Protein AF-D6X8E6-F1 (afdb_monomer_lite)

Structure (mmCIF, N/CA/C/O backbone):
data_AF-D6X8E6-F1
#
_entry.id   AF-D6X8E6-F1
#
loop_
_atom_site.group_PDB
_atom_site.id
_atom_site.type_symbol
_atom_site.label_atom_id
_atom_site.label_alt_id
_atom_site.label_comp_id
_atom_site.label_asym_id
_atom_site.label_entity_id
_atom_site.label_seq_id
_atom_site.pdbx_PDB_ins_code
_atom_site.Cartn_x
_atom_site.Cartn_y
_atom_site.Cartn_z
_atom_site.occupancy
_atom_site.B_iso_or_equiv
_atom_site.auth_seq_id
_atom_site.auth_comp_id
_atom_site.auth_asym_id
_atom_site.auth_atom_id
_atom_site.pdbx_PDB_model_num
ATOM 1 N N . MET A 1 1 ? -16.111 -10.697 -2.466 1.00 49.94 1 MET A N 1
ATOM 2 C CA . MET A 1 1 ? -15.351 -11.047 -1.240 1.00 49.94 1 MET A CA 1
ATOM 3 C C . MET A 1 1 ? -14.863 -9.786 -0.506 1.00 49.94 1 MET A C 1
ATOM 5 O O . MET A 1 1 ? -13.698 -9.682 -0.156 1.00 49.94 1 MET A O 1
ATOM 9 N N . THR A 1 2 ? -15.732 -8.801 -0.262 1.00 59.00 2 THR A N 1
ATOM 10 C CA . THR A 1 2 ? -15.338 -7.457 0.224 1.00 59.00 2 THR A CA 1
ATOM 11 C C . THR A 1 2 ? -15.448 -7.271 1.744 1.00 59.00 2 THR A C 1
ATOM 13 O O . THR A 1 2 ? -14.934 -6.287 2.274 1.00 59.00 2 THR A O 1
ATOM 16 N N . GLY A 1 3 ? -16.071 -8.213 2.465 1.00 61.91 3 GLY A N 1
ATOM 17 C CA . GLY A 1 3 ? -16.239 -8.131 3.923 1.00 61.91 3 GLY A CA 1
ATOM 18 C C . GLY A 1 3 ? -14.925 -8.245 4.702 1.00 61.91 3 GLY A C 1
ATOM 19 O O . GLY A 1 3 ? -14.715 -7.508 5.658 1.00 61.91 3 GLY A O 1
ATOM 20 N N . LEU A 1 4 ? -13.998 -9.095 4.243 1.00 70.56 4 LEU A N 1
ATOM 21 C CA . LEU A 1 4 ? -12.715 -9.309 4.924 1.00 70.56 4 LEU A CA 1
ATOM 22 C C . LEU A 1 4 ? -11.802 -8.075 4.868 1.00 70.56 4 LEU A C 1
ATOM 24 O O . LEU A 1 4 ? -11.149 -7.761 5.857 1.00 70.56 4 LEU A O 1
ATOM 28 N N . GLY A 1 5 ? -11.785 -7.341 3.749 1.00 75.19 5 GLY A N 1
ATOM 29 C CA . GLY A 1 5 ? -10.914 -6.171 3.581 1.00 75.19 5 GLY A CA 1
ATOM 30 C C . GLY A 1 5 ? -11.196 -5.060 4.597 1.00 75.19 5 GLY A C 1
ATOM 31 O O . GLY A 1 5 ? -10.270 -4.514 5.189 1.00 75.19 5 GLY A O 1
ATOM 32 N N . HIS A 1 6 ? -12.472 -4.780 4.871 1.00 81.81 6 HIS A N 1
ATOM 33 C CA . HIS A 1 6 ? -12.871 -3.754 5.839 1.00 81.81 6 HIS A CA 1
ATOM 34 C C . HIS A 1 6 ? -12.541 -4.160 7.280 1.00 81.81 6 HIS A C 1
ATOM 36 O O . HIS A 1 6 ? -12.015 -3.351 8.043 1.00 81.81 6 HIS A O 1
ATOM 42 N N . THR A 1 7 ? -12.796 -5.420 7.648 1.00 84.56 7 THR A N 1
ATOM 43 C CA . THR A 1 7 ? -12.470 -5.947 8.982 1.00 84.56 7 THR A CA 1
ATOM 44 C C . THR A 1 7 ? -10.962 -5.968 9.232 1.00 84.56 7 THR A C 1
ATOM 46 O O . THR A 1 7 ? -10.512 -5.592 10.315 1.00 84.56 7 THR A O 1
ATOM 49 N N . LEU A 1 8 ? -10.168 -6.347 8.228 1.00 85.69 8 LEU A N 1
ATOM 50 C CA . LEU A 1 8 ? -8.708 -6.327 8.321 1.00 85.69 8 LEU A CA 1
ATOM 51 C C . LEU A 1 8 ? -8.174 -4.901 8.482 1.00 85.69 8 LEU A C 1
ATOM 53 O O . LEU A 1 8 ? -7.386 -4.651 9.391 1.00 85.69 8 LEU A O 1
ATOM 57 N N . LEU A 1 9 ? -8.646 -3.948 7.672 1.00 86.19 9 LEU A N 1
ATOM 58 C CA . LEU A 1 9 ? -8.267 -2.539 7.817 1.00 86.19 9 LEU A CA 1
ATOM 59 C C . LEU A 1 9 ? -8.621 -1.983 9.201 1.00 86.19 9 LEU A C 1
ATOM 61 O O . LEU A 1 9 ? -7.834 -1.237 9.784 1.00 86.19 9 LEU A O 1
ATOM 65 N N . ALA A 1 10 ? -9.783 -2.354 9.745 1.00 87.38 10 ALA A N 1
ATOM 66 C CA . ALA A 1 10 ? -10.183 -1.954 11.089 1.00 87.38 10 ALA A CA 1
ATOM 67 C C . ALA A 1 10 ? -9.218 -2.501 12.154 1.00 87.38 10 ALA A C 1
ATOM 69 O O . ALA A 1 10 ? -8.769 -1.746 13.014 1.00 87.38 10 ALA A O 1
ATOM 70 N N . SER A 1 11 ? -8.836 -3.779 12.055 1.00 86.56 11 SER A N 1
ATOM 71 C CA . SER A 1 11 ? -7.869 -4.405 12.965 1.00 86.56 11 SER A CA 1
ATOM 72 C C . SER A 1 11 ? -6.487 -3.743 12.899 1.00 86.56 11 SER A C 1
ATOM 74 O O . SER A 1 11 ? -5.907 -3.420 13.939 1.00 86.56 11 SER A O 1
ATOM 76 N N . VAL A 1 12 ? -5.986 -3.463 11.691 1.00 87.00 12 VAL A N 1
ATOM 77 C CA . VAL A 1 12 ? -4.711 -2.755 11.490 1.00 87.00 12 VAL A CA 1
ATOM 78 C C . VAL A 1 12 ? -4.762 -1.366 12.123 1.00 87.00 12 VAL A C 1
ATOM 80 O O . VAL A 1 12 ? -3.857 -1.000 12.872 1.00 87.00 12 VAL A O 1
ATOM 83 N N . ARG A 1 13 ? -5.844 -0.610 11.899 1.00 84.88 13 ARG A N 1
ATOM 84 C CA . ARG A 1 13 ? -6.032 0.721 12.490 1.00 84.88 13 ARG A CA 1
ATOM 85 C C . ARG A 1 13 ? -5.987 0.682 14.015 1.00 84.88 13 ARG A C 1
ATOM 87 O O . ARG A 1 13 ? -5.300 1.502 14.620 1.00 84.88 13 ARG A O 1
ATOM 94 N N . THR A 1 14 ? -6.663 -0.287 14.633 1.00 86.19 14 THR A N 1
ATOM 95 C CA . THR A 1 14 ? -6.627 -0.473 16.089 1.00 86.19 14 THR A CA 1
ATOM 96 C C . THR A 1 14 ? -5.200 -0.669 16.600 1.00 86.19 14 THR A C 1
ATOM 98 O O . THR A 1 14 ? -4.835 -0.057 17.599 1.00 86.19 14 THR A O 1
ATOM 101 N N . GLN A 1 15 ? -4.376 -1.479 15.929 1.00 88.25 15 GLN A N 1
ATOM 102 C CA . GLN A 1 15 ? -2.989 -1.693 16.355 1.00 88.25 15 GLN A CA 1
ATOM 103 C C . GLN A 1 15 ? -2.127 -0.435 16.175 1.00 88.25 15 GLN A C 1
ATOM 105 O O . GLN A 1 15 ? -1.411 -0.042 17.096 1.00 88.25 15 GLN A O 1
ATOM 110 N N . VAL A 1 16 ? -2.232 0.230 15.020 1.00 85.00 16 VAL A N 1
ATOM 111 C CA . VAL A 1 16 ? -1.458 1.444 14.707 1.00 85.00 16 VAL A CA 1
ATOM 112 C C . VAL A 1 16 ? -1.731 2.548 15.729 1.00 85.00 16 VA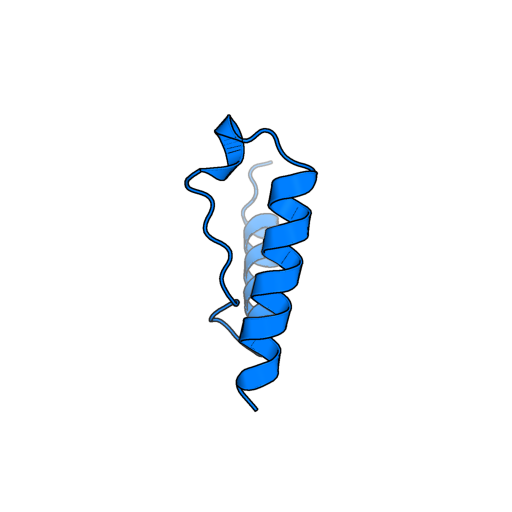L A C 1
ATOM 114 O O . VAL A 1 16 ? -0.791 3.161 16.235 1.00 85.00 16 VAL A O 1
ATOM 117 N N . TYR A 1 17 ? -2.998 2.754 16.096 1.00 82.94 17 TYR A N 1
ATOM 118 C CA . TYR A 1 17 ? -3.384 3.746 17.103 1.00 82.94 17 TYR A CA 1
ATOM 119 C C . TYR A 1 17 ? -2.913 3.399 18.519 1.00 82.94 17 TYR A C 1
ATOM 121 O O . TYR A 1 17 ? -2.707 4.304 19.320 1.00 82.94 17 TYR A O 1
ATOM 129 N N . ARG A 1 18 ? -2.715 2.115 18.846 1.00 81.62 18 ARG A N 1
ATOM 130 C CA . ARG A 1 18 ? -2.193 1.700 20.161 1.00 81.62 18 ARG A CA 1
ATOM 131 C C . ARG A 1 18 ? -0.684 1.884 20.295 1.00 81.62 18 ARG A C 1
ATOM 133 O O . ARG A 1 18 ? -0.211 2.101 21.404 1.00 81.62 18 ARG A O 1
ATOM 140 N N . GLN A 1 19 ? 0.063 1.751 19.201 1.00 81.50 19 GLN A N 1
ATOM 141 C CA . GLN A 1 19 ? 1.531 1.811 19.213 1.00 81.50 19 GLN A CA 1
ATOM 142 C C . GLN A 1 19 ? 2.093 3.207 18.927 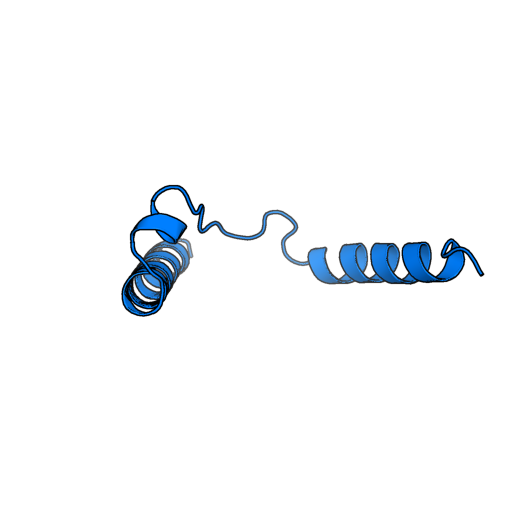1.00 81.50 19 GLN A C 1
ATOM 144 O O . GLN A 1 19 ? 3.244 3.480 19.257 1.00 81.50 19 GLN A O 1
ATOM 149 N N . SER A 1 20 ? 1.300 4.091 18.321 1.00 81.00 20 SER A N 1
ATOM 150 C CA . SER A 1 20 ? 1.755 5.408 17.873 1.00 81.00 20 SER A CA 1
ATOM 151 C C . SER A 1 20 ? 1.207 6.527 18.758 1.00 81.00 20 SER A C 1
ATOM 153 O O . SER A 1 20 ? 0.079 6.452 19.241 1.00 81.00 20 SER A O 1
ATOM 155 N N . LEU A 1 21 ? 1.981 7.604 18.934 1.00 71.94 21 LEU A N 1
ATOM 156 C CA . LEU A 1 21 ? 1.521 8.786 19.665 1.00 71.94 21 LEU A CA 1
ATOM 157 C C . LEU A 1 21 ? 0.268 9.381 18.980 1.00 71.94 21 LEU A C 1
ATOM 159 O O . LEU A 1 21 ? 0.274 9.548 17.754 1.00 71.94 21 LEU A O 1
ATOM 163 N N . PRO A 1 22 ? -0.786 9.758 19.732 1.00 64.06 22 PRO A N 1
ATOM 164 C CA . PRO A 1 22 ? -2.033 10.288 19.165 1.00 64.06 22 PRO A CA 1
ATOM 165 C C . PRO A 1 22 ? -1.832 11.508 18.249 1.00 64.06 22 PRO A C 1
ATOM 167 O O . PRO A 1 22 ? -2.554 11.684 17.272 1.00 64.06 22 PRO A O 1
ATOM 170 N N . LEU A 1 23 ? -0.800 12.316 18.521 1.00 57.12 23 LEU A N 1
ATOM 171 C CA . LEU A 1 23 ? -0.434 13.494 17.725 1.00 57.12 23 LEU A CA 1
ATOM 172 C C . LEU A 1 23 ? 0.084 13.156 16.315 1.00 57.12 23 LEU A C 1
ATOM 174 O O . LEU A 1 23 ? -0.038 13.984 15.419 1.00 57.12 23 LEU A O 1
ATOM 178 N N . ALA A 1 24 ? 0.628 11.955 16.096 1.00 65.00 24 ALA A N 1
ATOM 179 C CA . ALA A 1 24 ? 1.148 11.523 14.796 1.00 65.00 24 ALA A CA 1
ATOM 180 C C . ALA A 1 24 ? 0.100 10.788 13.936 1.00 65.00 24 ALA A C 1
ATOM 182 O O . ALA A 1 24 ? 0.278 10.647 12.730 1.00 65.00 24 ALA A O 1
ATOM 183 N N . THR A 1 25 ? -0.995 10.309 14.539 1.00 67.25 25 THR A N 1
ATOM 184 C CA . THR A 1 25 ? -1.979 9.433 13.873 1.00 67.25 25 THR A CA 1
ATOM 185 C C . THR A 1 25 ? -3.310 10.100 13.537 1.00 67.25 25 THR A C 1
ATOM 187 O O . THR A 1 25 ? -4.109 9.504 12.814 1.00 67.25 25 THR A O 1
ATOM 190 N N . GLY A 1 26 ? -3.539 11.339 13.987 1.00 70.38 26 GLY A N 1
ATOM 191 C CA . GLY A 1 26 ? -4.810 12.052 13.802 1.00 70.38 26 GLY A CA 1
ATOM 192 C C . GLY A 1 26 ? -5.255 12.251 12.345 1.00 70.38 26 GLY A C 1
ATOM 193 O O . GLY A 1 26 ? -6.450 12.357 12.098 1.00 70.38 26 GLY A O 1
ATOM 194 N N . ASN A 1 27 ? -4.327 12.252 11.379 1.00 75.38 27 ASN A N 1
ATOM 195 C CA . ASN A 1 27 ? -4.630 12.374 9.946 1.00 75.38 27 ASN A CA 1
ATOM 196 C C . ASN A 1 27 ? -3.915 11.311 9.090 1.00 75.38 27 ASN A C 1
ATOM 198 O O . ASN A 1 27 ? -3.560 11.571 7.944 1.00 75.38 27 ASN A O 1
ATOM 202 N N . LEU A 1 28 ? -3.632 10.129 9.649 1.00 84.50 28 LEU A N 1
ATOM 203 C CA . LEU A 1 28 ? -2.948 9.062 8.914 1.00 84.50 28 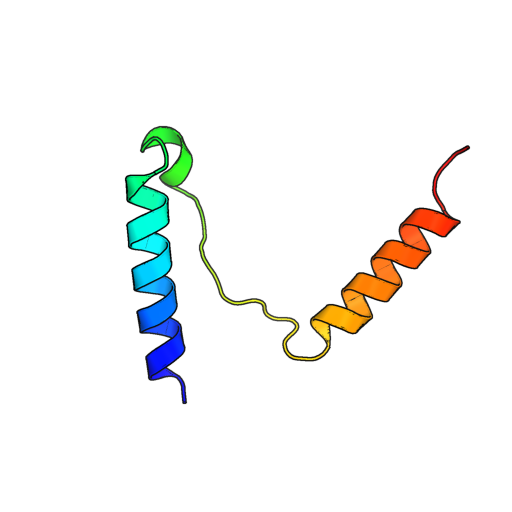LEU A CA 1
ATOM 204 C C . LEU A 1 28 ? -3.962 8.200 8.132 1.00 84.50 28 LEU A C 1
ATOM 206 O O . LEU A 1 28 ? -4.711 7.442 8.761 1.00 84.50 28 LEU A O 1
ATOM 210 N N . PRO A 1 29 ? -3.999 8.260 6.785 1.00 83.56 29 PRO A N 1
ATOM 211 C CA . PRO A 1 29 ? -4.864 7.392 5.996 1.00 83.56 29 PRO A CA 1
ATOM 212 C C . PRO A 1 29 ? -4.321 5.956 5.966 1.00 83.56 29 PRO A C 1
ATOM 214 O O . PRO A 1 29 ? -3.152 5.721 5.668 1.00 83.56 29 PRO A O 1
ATOM 217 N N . ILE A 1 30 ? -5.193 4.981 6.233 1.00 85.25 30 ILE A N 1
ATOM 218 C CA . ILE A 1 30 ? -4.911 3.547 6.064 1.00 85.25 30 ILE A CA 1
ATOM 219 C C . ILE A 1 30 ? -5.875 3.022 5.000 1.00 85.25 30 ILE A C 1
ATOM 221 O O . ILE A 1 30 ? -7.078 2.914 5.256 1.00 85.25 30 ILE A O 1
ATOM 225 N N . VAL A 1 31 ? -5.348 2.729 3.812 1.00 88.31 31 VAL A N 1
ATOM 226 C CA . VAL A 1 31 ? -6.114 2.358 2.611 1.00 88.31 31 VAL A CA 1
ATOM 227 C C . VAL A 1 31 ? -5.553 1.089 1.971 1.00 88.31 31 VAL A C 1
ATOM 229 O O . VAL A 1 31 ? -4.428 0.680 2.258 1.00 88.31 31 VAL A O 1
ATOM 232 N N . LEU A 1 32 ? -6.342 0.449 1.107 1.00 88.69 32 LEU A N 1
ATOM 233 C CA . LEU A 1 32 ? -5.859 -0.658 0.281 1.00 88.69 32 LEU A CA 1
ATOM 234 C C . LEU A 1 32 ? -5.066 -0.120 -0.911 1.00 88.69 32 LEU A C 1
ATOM 236 O O . LEU A 1 32 ? -5.381 0.941 -1.442 1.00 88.69 32 LEU A O 1
ATOM 240 N N . GLY A 1 33 ? -4.057 -0.878 -1.342 1.00 88.62 33 GLY A N 1
ATOM 241 C CA . GLY A 1 33 ? -3.304 -0.559 -2.550 1.00 88.62 33 GLY A CA 1
ATOM 242 C C . GLY A 1 33 ? -4.173 -0.675 -3.802 1.00 88.62 33 GLY A C 1
ATOM 243 O O . GLY A 1 33 ? -4.892 -1.657 -3.979 1.00 88.62 33 GLY A O 1
ATOM 244 N N . GLU A 1 34 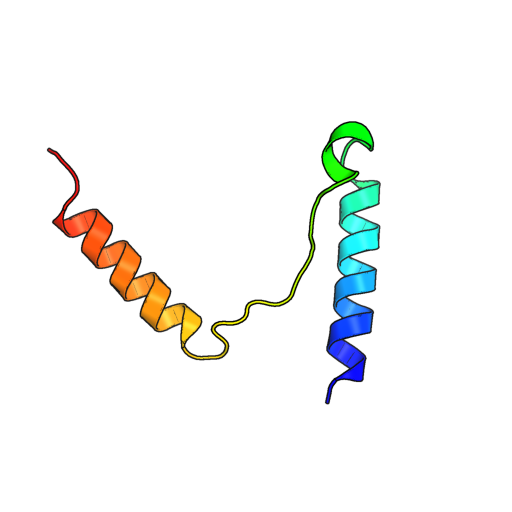? -4.076 0.316 -4.683 1.00 91.19 34 GLU A N 1
ATOM 245 C CA . GLU A 1 34 ? -4.936 0.430 -5.870 1.00 91.19 34 GLU A CA 1
ATOM 246 C C . GLU A 1 34 ? -4.398 -0.348 -7.080 1.00 91.19 34 GLU A C 1
ATOM 248 O O . GLU A 1 34 ? -5.160 -0.787 -7.935 1.00 91.19 34 GLU A O 1
ATOM 253 N N . LEU A 1 35 ? -3.081 -0.574 -7.132 1.00 91.12 35 LEU A N 1
ATOM 254 C CA . LEU A 1 35 ? -2.392 -1.213 -8.263 1.00 91.12 35 LEU A CA 1
ATOM 255 C C . LEU A 1 35 ? -2.640 -2.728 -8.370 1.00 91.12 35 LEU A C 1
ATOM 257 O O . LEU A 1 35 ? -2.282 -3.346 -9.371 1.00 91.12 35 LEU A O 1
ATOM 261 N N . GLY A 1 36 ? -3.246 -3.342 -7.352 1.00 90.44 36 GLY A N 1
ATOM 262 C CA . GLY A 1 36 ? -3.641 -4.747 -7.393 1.00 90.44 36 GLY A CA 1
ATOM 263 C C . GLY A 1 36 ? -2.484 -5.703 -7.745 1.00 90.44 36 GLY A C 1
ATOM 264 O O . GLY A 1 36 ? -1.352 -5.494 -7.302 1.00 90.44 36 GLY A O 1
ATOM 265 N N . PRO A 1 37 ? -2.734 -6.764 -8.537 1.00 94.19 37 PRO A N 1
ATOM 266 C CA . PRO A 1 37 ? -1.729 -7.789 -8.836 1.00 94.19 37 PRO A CA 1
ATOM 267 C C . PRO A 1 37 ? -0.483 -7.289 -9.582 1.00 94.19 37 PRO A C 1
ATOM 269 O O . PRO A 1 37 ? 0.570 -7.917 -9.497 1.00 94.19 37 PRO A O 1
ATOM 272 N N . THR A 1 38 ? -0.571 -6.173 -10.314 1.00 95.75 38 THR A N 1
ATOM 273 C CA . THR A 1 38 ? 0.554 -5.643 -11.106 1.00 95.75 38 THR A CA 1
ATOM 274 C C . THR A 1 38 ? 1.492 -4.752 -10.295 1.00 95.75 38 THR A C 1
ATOM 276 O O . THR A 1 38 ? 2.582 -4.431 -10.773 1.00 95.75 38 THR A O 1
ATOM 279 N N . ALA A 1 39 ? 1.123 -4.404 -9.055 1.00 95.19 39 ALA A N 1
ATOM 280 C CA . ALA A 1 39 ? 1.900 -3.534 -8.174 1.00 95.19 39 ALA A CA 1
ATOM 281 C C . ALA A 1 39 ? 3.370 -3.966 -8.046 1.00 95.19 39 ALA A C 1
ATOM 283 O O . ALA A 1 39 ? 4.266 -3.123 -8.059 1.00 95.19 39 ALA A O 1
ATOM 284 N N . GLY A 1 40 ? 3.628 -5.278 -7.984 1.00 94.38 40 GLY A N 1
ATOM 285 C CA . GLY A 1 40 ? 4.985 -5.818 -7.883 1.00 94.38 40 GLY A CA 1
ATOM 286 C C . GLY A 1 40 ? 5.844 -5.532 -9.116 1.00 94.38 40 GLY A C 1
ATOM 287 O O . GLY A 1 40 ? 6.983 -5.091 -8.984 1.00 94.38 40 GLY A O 1
ATOM 288 N N . VAL A 1 41 ? 5.292 -5.722 -10.319 1.00 97.50 41 VAL A N 1
ATOM 289 C CA . VAL A 1 41 ? 6.015 -5.479 -11.580 1.00 97.50 41 VAL A CA 1
ATOM 290 C C . VAL A 1 41 ? 6.287 -3.986 -11.767 1.00 97.50 41 VAL A C 1
ATOM 292 O O . VAL A 1 41 ? 7.392 -3.603 -12.146 1.00 97.50 41 VAL A O 1
ATOM 295 N N . ILE A 1 42 ? 5.309 -3.137 -11.439 1.00 97.25 42 ILE A N 1
ATOM 296 C CA . ILE A 1 42 ? 5.453 -1.676 -11.503 1.00 97.25 42 ILE A CA 1
ATOM 297 C C . ILE A 1 42 ? 6.539 -1.199 -10.529 1.00 97.25 42 ILE A C 1
ATOM 299 O O . ILE A 1 42 ? 7.409 -0.416 -10.911 1.00 97.25 42 ILE A O 1
ATOM 303 N N . GLY A 1 43 ? 6.536 -1.711 -9.294 1.00 95.50 43 GLY A N 1
ATOM 304 C CA . GLY A 1 43 ? 7.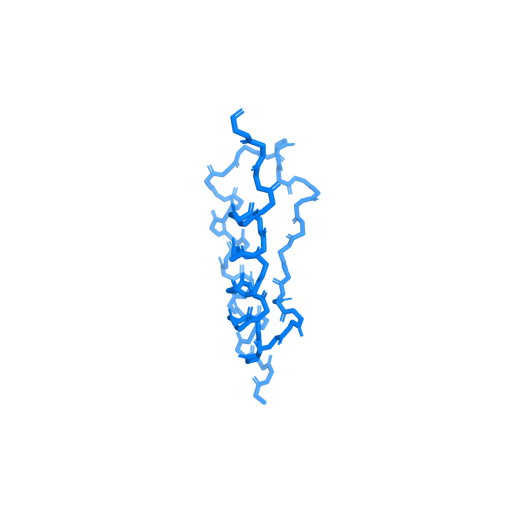576 -1.420 -8.308 1.00 95.50 43 GLY A CA 1
ATOM 305 C C . GLY A 1 43 ?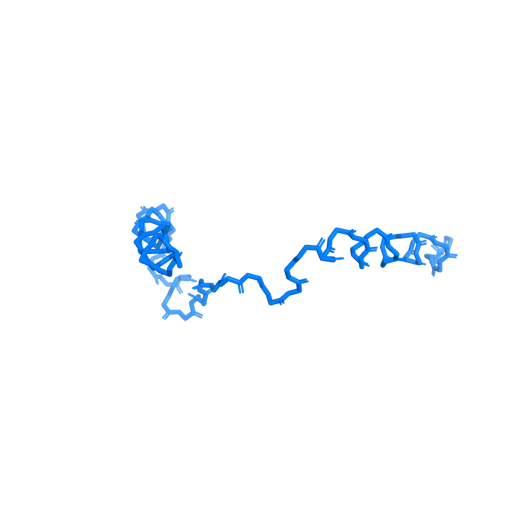 8.964 -1.865 -8.772 1.00 95.50 43 GLY A C 1
ATOM 306 O O . GLY A 1 43 ? 9.914 -1.094 -8.677 1.00 95.50 43 GLY A O 1
ATOM 307 N N . ALA A 1 44 ? 9.084 -3.065 -9.345 1.00 97.50 44 ALA A N 1
ATOM 308 C CA . ALA A 1 44 ? 10.352 -3.564 -9.876 1.00 97.50 44 ALA A CA 1
ATOM 309 C C . ALA A 1 44 ? 10.896 -2.677 -11.007 1.00 97.50 44 ALA A C 1
ATOM 311 O O . ALA A 1 44 ? 12.067 -2.301 -10.986 1.00 97.50 44 ALA A O 1
ATOM 312 N N . ALA A 1 45 ? 10.043 -2.279 -11.956 1.00 97.50 45 ALA A N 1
ATOM 313 C CA . ALA A 1 45 ? 10.430 -1.365 -13.027 1.00 97.50 45 ALA A CA 1
ATOM 314 C C . ALA A 1 45 ? 10.898 -0.004 -12.480 1.00 97.50 45 ALA A C 1
ATOM 316 O O . ALA A 1 45 ? 11.905 0.533 -12.947 1.00 97.50 45 ALA A O 1
ATOM 317 N N . ARG A 1 46 ? 10.211 0.530 -11.457 1.00 96.81 46 ARG A N 1
ATOM 318 C CA . ARG A 1 46 ? 10.603 1.768 -10.765 1.00 96.81 46 ARG A CA 1
ATOM 319 C C . ARG A 1 46 ? 11.984 1.631 -10.120 1.00 96.81 46 ARG A C 1
ATOM 321 O O . ARG A 1 46 ? 12.826 2.485 -10.365 1.00 96.81 46 ARG A O 1
ATOM 328 N N . LEU A 1 47 ? 12.228 0.555 -9.366 1.00 97.38 47 LEU A N 1
ATOM 329 C CA . LEU A 1 47 ? 13.507 0.316 -8.687 1.00 97.38 47 LEU A CA 1
ATOM 330 C C . LEU A 1 47 ? 14.674 0.177 -9.668 1.00 97.38 47 LEU A C 1
ATOM 332 O O . LEU A 1 47 ? 15.727 0.771 -9.455 1.00 97.38 47 LEU A O 1
ATOM 336 N N . ILE A 1 48 ? 14.486 -0.576 -10.756 1.00 97.69 48 ILE A N 1
ATOM 337 C CA . ILE A 1 48 ? 15.511 -0.724 -11.798 1.00 97.69 48 ILE A CA 1
ATOM 338 C C . ILE A 1 48 ? 15.803 0.633 -12.439 1.00 97.69 48 ILE A C 1
ATOM 340 O O . ILE A 1 48 ? 16.964 0.989 -12.613 1.00 97.69 48 ILE A O 1
ATOM 344 N N . SER A 1 49 ? 14.763 1.410 -12.750 1.00 97.06 49 SER A N 1
ATOM 345 C CA . SER A 1 49 ? 14.929 2.746 -13.327 1.00 97.06 49 SER A CA 1
ATOM 346 C C . SER A 1 49 ? 15.688 3.675 -12.377 1.00 97.06 49 SER A C 1
ATOM 348 O O . SER A 1 49 ? 16.649 4.309 -12.796 1.00 97.06 49 SER A O 1
ATOM 350 N N . ASP A 1 50 ? 15.309 3.719 -11.097 1.00 96.75 50 ASP A N 1
ATOM 351 C CA . ASP A 1 50 ? 15.992 4.544 -10.094 1.00 96.75 50 ASP A CA 1
ATOM 352 C C . ASP A 1 50 ? 17.468 4.150 -9.946 1.00 96.75 50 ASP A C 1
ATOM 354 O O . ASP A 1 50 ? 18.322 5.021 -9.813 1.00 96.75 50 ASP A O 1
ATOM 358 N N . HIS A 1 51 ? 17.792 2.856 -10.037 1.00 96.00 51 HIS A N 1
ATOM 359 C CA . HIS A 1 51 ? 19.178 2.396 -10.018 1.00 96.00 51 HIS A CA 1
ATOM 360 C C . HIS A 1 51 ? 19.959 2.821 -11.271 1.00 96.00 51 HIS A C 1
ATOM 362 O O . HIS A 1 51 ? 21.078 3.313 -11.152 1.00 96.00 51 HIS A O 1
ATOM 368 N N . LEU A 1 52 ? 19.373 2.668 -12.464 1.00 96.69 52 LEU A N 1
ATOM 369 C CA . LEU A 1 52 ? 20.021 3.029 -13.730 1.00 96.69 52 LEU A CA 1
ATOM 370 C C . LEU A 1 52 ? 20.255 4.538 -13.878 1.00 96.69 52 LEU A C 1
ATOM 372 O O . LEU A 1 52 ? 21.210 4.940 -14.537 1.00 96.69 52 LEU A O 1
ATOM 376 N N . PHE A 1 53 ? 19.388 5.359 -13.284 1.00 95.69 53 PHE A N 1
ATOM 377 C CA . PHE A 1 53 ? 19.461 6.820 -13.357 1.00 95.69 53 PHE A CA 1
ATOM 378 C C . PHE A 1 53 ? 19.994 7.478 -12.076 1.00 95.69 53 PHE A C 1
ATOM 380 O O . PHE A 1 53 ? 19.950 8.705 -11.966 1.00 95.69 53 PHE A O 1
ATOM 387 N N . SER A 1 54 ? 20.499 6.705 -11.109 1.00 92.25 54 SER A N 1
ATOM 388 C CA . SER A 1 54 ? 21.115 7.279 -9.911 1.00 92.25 54 SER A CA 1
ATOM 389 C C . SER A 1 54 ? 22.380 8.059 -10.292 1.00 92.25 54 SER A C 1
ATOM 391 O O . SER A 1 54 ? 23.206 7.535 -11.044 1.00 92.25 54 SER A O 1
ATOM 393 N N . PRO A 1 55 ? 22.575 9.285 -9.774 1.00 84.12 55 PRO A N 1
ATOM 394 C CA . PRO A 1 55 ? 23.842 9.988 -9.928 1.00 84.12 55 PRO A CA 1
ATOM 395 C C . PRO A 1 55 ? 24.977 9.201 -9.251 1.00 84.12 55 PRO A C 1
ATOM 397 O O . PRO A 1 55 ? 24.736 8.484 -8.274 1.00 84.12 55 PRO A O 1
ATOM 400 N N . ALA A 1 56 ? 26.183 9.326 -9.815 1.00 76.19 56 ALA A N 1
ATOM 401 C CA . ALA A 1 56 ? 27.411 8.681 -9.345 1.00 76.19 56 ALA A CA 1
ATOM 402 C C . ALA A 1 56 ? 28.025 9.387 -8.128 1.00 76.19 56 ALA A C 1
ATOM 404 O O . ALA A 1 56 ? 27.911 10.634 -8.053 1.00 76.19 56 ALA A O 1
#

Foldseek 3Di:
DCPVVVVVLVVVLVVCCVVDDCVVPVPDDDDDDPCPPCVVVVVVVVVVVCVVPPDD

Secondary structure (DSSP, 8-state):
--HHHHHHHHHHHHHHHHHS-HHHHTT------SSGGGHHHHHHHHHHHHHHT---

Radius of gyration: 16.67 Å; chains: 1; bounding box: 44×24×34 Å

InterPro domains:
  IPR043129 ATPase, nucleotide binding domain [SSF53067] (4-54)

pLDDT: mean 84.67, std 11.75, range [49.94, 97.69]

Sequence (56 aa):
MTGLGHTLLASVRTQVYRQSLPLATGNLPIVLGELGPTAGVIGAARLISDHLFSPA

Organism: Streptomyces pristinaespiralis (strain ATCC 25486 / DSM 40338 / CBS 914.69 / JCM 4507 / KCC S-0507 / NBRC 13074 / NRRL 2958 / 5647) (NCBI:txid457429)